Protein AF-A0AAW9CV21-F1 (afdb_monomer_lite)

Secondary structure (DSSP, 8-state):
-EEE-SSS-EEEEEEEETTTTEEE----EEEPTTEEE-----S--TT-EEEEEE-TTS-EEEEEEEEETTEEEES--

InterPro domains:
  IPR013783 Immunoglobulin-like fold [G3DSA:2.60.40.10] (1-73)
  IPR016148 Pili assembly chaperone, C-terminal [PF02753] (3-61)
  IPR036316 Pili assembly chaperone, C-terminal domain superfamily [SSF49584] (2-73)

pLDDT: mean 89.96, std 10.25, range [53.31, 98.31]

Foldseek 3Di:
DDFAQAQDWWWWDWKFAEQVRHTFDADIDTAHHRGDDDGDGDPPRHNWMWTWTADPVRDTDIFTWDDDVPDTDTPPD

Radius of gyration: 11.84 Å; chains: 1; bounding box: 24×22×27 Å

Organism: Burkholderia thailandensis (NCBI:txid57975)

Structure (mmCIF, N/CA/C/O backbone):
data_AF-A0AAW9CV21-F1
#
_entry.id   AF-A0AAW9CV21-F1
#
loop_
_atom_site.group_PDB
_atom_site.id
_atom_site.type_symbol
_atom_site.label_atom_id
_atom_site.label_alt_id
_atom_site.label_comp_id
_atom_site.label_asym_id
_atom_site.label_entity_id
_atom_site.label_seq_id
_atom_site.pdbx_PDB_ins_code
_atom_site.Cartn_x
_atom_site.Cartn_y
_atom_site.Cartn_z
_atom_site.occupancy
_atom_site.B_iso_or_equiv
_atom_site.auth_seq_id
_atom_site.auth_comp_id
_atom_site.auth_asym_id
_atom_site.auth_atom_id
_atom_site.pdbx_PDB_model_num
ATOM 1 N N . MET A 1 1 ? -0.441 -8.899 7.814 1.00 88.69 1 MET A N 1
ATOM 2 C CA . MET A 1 1 ? 0.636 -9.014 6.807 1.00 88.69 1 MET A CA 1
ATOM 3 C C . MET A 1 1 ? 0.128 -8.445 5.501 1.00 88.69 1 MET A C 1
ATOM 5 O O . MET A 1 1 ? -1.053 -8.611 5.221 1.00 88.69 1 MET A O 1
ATOM 9 N N . PHE A 1 2 ? 0.990 -7.772 4.746 1.00 92.81 2 PHE A N 1
ATOM 10 C CA . PHE A 1 2 ? 0.696 -7.348 3.382 1.00 92.81 2 PHE A CA 1
ATOM 11 C C . PHE A 1 2 ? 1.205 -8.421 2.422 1.00 92.81 2 PHE A C 1
ATOM 13 O O . PHE A 1 2 ? 2.381 -8.777 2.488 1.00 92.81 2 PHE A O 1
ATOM 20 N N . ASP A 1 3 ? 0.319 -8.951 1.586 1.00 95.25 3 ASP A N 1
ATOM 21 C CA . ASP A 1 3 ? 0.637 -9.962 0.579 1.00 95.25 3 ASP A CA 1
ATOM 22 C C . ASP A 1 3 ? 0.790 -9.289 -0.786 1.00 95.25 3 ASP A C 1
ATOM 24 O O . ASP A 1 3 ? -0.133 -8.624 -1.258 1.00 95.25 3 ASP A O 1
ATOM 28 N N . ASN A 1 4 ? 1.965 -9.437 -1.397 1.00 96.38 4 ASN A N 1
ATOM 29 C CA . ASN A 1 4 ? 2.240 -8.987 -2.752 1.00 96.38 4 ASN A CA 1
ATOM 30 C C . ASN A 1 4 ? 2.241 -10.201 -3.696 1.00 96.38 4 ASN A C 1
ATOM 32 O O . ASN A 1 4 ? 3.296 -10.800 -3.921 1.00 96.38 4 ASN A O 1
ATOM 36 N N . PRO A 1 5 ? 1.095 -10.549 -4.309 1.00 96.56 5 PRO A N 1
ATOM 37 C CA . PRO A 1 5 ? 1.023 -11.654 -5.261 1.00 96.56 5 PRO A CA 1
ATOM 38 C C . PRO A 1 5 ? 1.610 -11.301 -6.639 1.00 96.56 5 PRO A C 1
ATOM 40 O O . PRO A 1 5 ? 1.681 -12.161 -7.519 1.00 96.56 5 PRO A O 1
ATOM 43 N N . THR A 1 6 ? 1.995 -10.041 -6.868 1.00 96.88 6 THR A N 1
ATOM 44 C CA . THR A 1 6 ? 2.433 -9.557 -8.183 1.00 96.88 6 THR A CA 1
ATOM 45 C C . THR A 1 6 ? 3.880 -9.971 -8.488 1.00 96.88 6 THR A C 1
ATOM 47 O O . THR A 1 6 ? 4.652 -10.284 -7.575 1.00 96.88 6 THR A O 1
ATOM 50 N N . PRO A 1 7 ? 4.294 -9.970 -9.771 1.00 97.94 7 PRO A N 1
ATOM 51 C CA . PRO A 1 7 ? 5.690 -10.181 -10.143 1.00 97.94 7 PRO A CA 1
ATOM 52 C C . PRO A 1 7 ? 6.573 -8.927 -9.957 1.00 97.94 7 PRO A C 1
ATOM 54 O O . PRO A 1 7 ? 7.727 -8.953 -10.379 1.00 97.94 7 PRO A O 1
ATOM 57 N N . TYR A 1 8 ? 6.069 -7.852 -9.338 1.00 97.69 8 TYR A N 1
ATOM 58 C CA . TYR A 1 8 ? 6.765 -6.5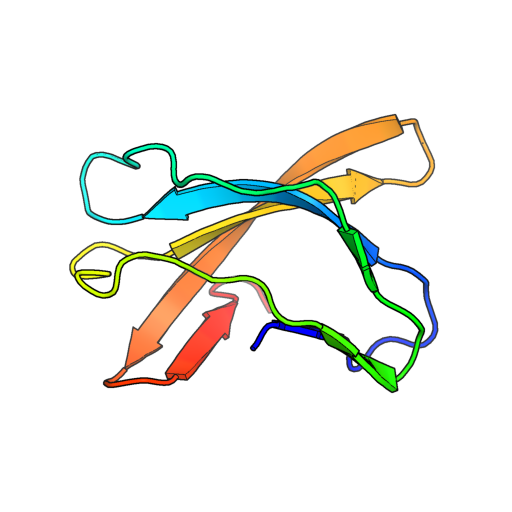69 -9.193 1.00 97.69 8 TYR A CA 1
ATOM 59 C C . TYR A 1 8 ? 7.086 -6.253 -7.732 1.00 97.69 8 TYR A C 1
ATOM 61 O O . TYR A 1 8 ? 6.451 -6.778 -6.816 1.00 97.69 8 TYR A O 1
ATOM 69 N N . HIS A 1 9 ? 8.076 -5.385 -7.511 1.00 97.88 9 HIS A N 1
ATOM 70 C CA . HIS A 1 9 ? 8.301 -4.807 -6.188 1.00 97.88 9 HIS A CA 1
ATOM 71 C C . HIS A 1 9 ? 7.219 -3.764 -5.911 1.00 97.88 9 HIS A C 1
ATOM 73 O O . HIS A 1 9 ? 6.916 -2.946 -6.775 1.00 97.88 9 HIS A O 1
ATOM 79 N N . VAL A 1 10 ? 6.655 -3.784 -4.706 1.00 97.62 10 VAL A N 1
ATOM 80 C CA . VAL A 1 10 ? 5.649 -2.805 -4.275 1.00 97.62 10 VAL A CA 1
ATOM 81 C C . VAL A 1 10 ? 6.198 -2.049 -3.077 1.00 97.62 10 VAL A C 1
ATOM 83 O O . VAL A 1 10 ? 6.469 -2.649 -2.040 1.00 97.62 10 VAL A O 1
ATOM 86 N N . THR A 1 11 ? 6.355 -0.734 -3.205 1.00 97.69 11 THR A N 1
ATOM 87 C CA . THR A 1 11 ? 6.826 0.119 -2.106 1.00 97.69 11 THR A CA 1
ATOM 88 C C . THR A 1 11 ? 5.632 0.713 -1.381 1.00 97.69 11 THR A C 1
ATOM 90 O O . THR A 1 11 ? 5.004 1.631 -1.900 1.00 97.69 11 THR A O 1
ATOM 93 N N . VAL A 1 12 ? 5.318 0.208 -0.189 1.00 97.06 12 VAL A N 1
ATOM 94 C CA . VAL A 1 12 ? 4.266 0.752 0.677 1.00 97.06 12 VAL A CA 1
ATOM 95 C C . VAL A 1 12 ? 4.857 1.882 1.512 1.00 97.06 12 VAL A C 1
ATOM 97 O O . VAL A 1 12 ? 5.837 1.679 2.227 1.00 97.06 12 VAL A O 1
ATOM 100 N N . VAL A 1 13 ? 4.264 3.072 1.421 1.00 97.19 13 VAL A N 1
ATOM 101 C CA . VAL A 1 13 ? 4.804 4.303 2.027 1.00 97.19 13 VAL A CA 1
ATOM 102 C C . VAL A 1 13 ? 3.876 4.954 3.042 1.00 97.19 13 VAL A C 1
ATOM 104 O O . VAL A 1 13 ? 4.342 5.733 3.866 1.00 97.19 13 VAL A O 1
ATOM 107 N N . ALA A 1 14 ? 2.580 4.634 3.021 1.00 95.62 14 ALA A N 1
ATOM 108 C CA . ALA A 1 14 ? 1.655 5.094 4.049 1.00 95.62 14 ALA A CA 1
ATOM 109 C C . ALA A 1 14 ? 0.481 4.134 4.243 1.00 95.62 14 ALA A C 1
ATOM 111 O O . ALA A 1 14 ? 0.068 3.416 3.327 1.00 95.62 14 ALA A O 1
ATOM 112 N N . LEU A 1 15 ? -0.081 4.188 5.446 1.00 94.38 15 LEU A N 1
ATOM 113 C CA . LEU A 1 15 ? -1.303 3.503 5.828 1.00 94.38 15 LEU A CA 1
ATOM 114 C C . LEU A 1 15 ? -2.271 4.485 6.484 1.00 94.38 15 LEU A C 1
ATOM 116 O O . LEU A 1 15 ? -1.872 5.331 7.285 1.00 94.38 15 LEU A O 1
ATOM 120 N N . ALA A 1 16 ? -3.556 4.309 6.210 1.00 93.12 16 ALA A N 1
ATOM 121 C CA . ALA A 1 16 ? -4.631 4.934 6.963 1.00 93.12 16 ALA A CA 1
ATOM 122 C C . ALA A 1 16 ? -5.750 3.922 7.218 1.00 93.12 16 ALA A C 1
ATOM 124 O O . ALA A 1 16 ? -5.977 3.026 6.406 1.00 93.12 16 ALA A O 1
ATOM 125 N N . ALA A 1 17 ? -6.450 4.044 8.343 1.00 91.38 17 ALA A N 1
ATOM 126 C CA . ALA A 1 17 ? -7.487 3.093 8.732 1.00 91.38 17 ALA A CA 1
ATOM 127 C C . ALA A 1 17 ? -8.719 3.779 9.332 1.00 91.38 17 ALA A C 1
ATOM 129 O O . ALA A 1 17 ? -8.638 4.862 9.920 1.00 91.38 17 ALA A O 1
ATOM 130 N N . GLY A 1 18 ? -9.859 3.105 9.193 1.00 88.12 18 GLY A N 1
ATOM 131 C CA . GLY A 1 18 ? -11.140 3.506 9.759 1.00 88.12 18 GLY A CA 1
ATOM 132 C C . GLY A 1 18 ? -11.850 4.614 8.978 1.00 88.12 18 GLY A C 1
ATOM 133 O O . GLY A 1 18 ? -11.304 5.196 8.041 1.00 88.12 18 GLY A O 1
ATOM 134 N N . ALA A 1 19 ? -13.077 4.933 9.398 1.00 85.12 19 ALA A N 1
ATOM 135 C CA . ALA A 1 19 ? -13.951 5.896 8.714 1.00 85.12 19 ALA A CA 1
ATOM 136 C C . ALA A 1 19 ? -13.320 7.291 8.517 1.00 85.12 19 ALA A C 1
ATOM 138 O O . ALA A 1 19 ? -13.538 7.934 7.494 1.00 85.12 19 ALA A O 1
ATOM 139 N N . ASN A 1 20 ? -12.492 7.733 9.469 1.00 88.06 20 ASN A N 1
ATOM 140 C CA . ASN A 1 20 ? -11.803 9.025 9.410 1.00 88.06 20 ASN A CA 1
ATOM 141 C C . ASN A 1 20 ? -10.444 8.964 8.691 1.00 88.06 20 ASN A C 1
ATOM 143 O O . ASN A 1 20 ? -9.721 9.957 8.698 1.00 88.06 20 ASN A O 1
ATOM 14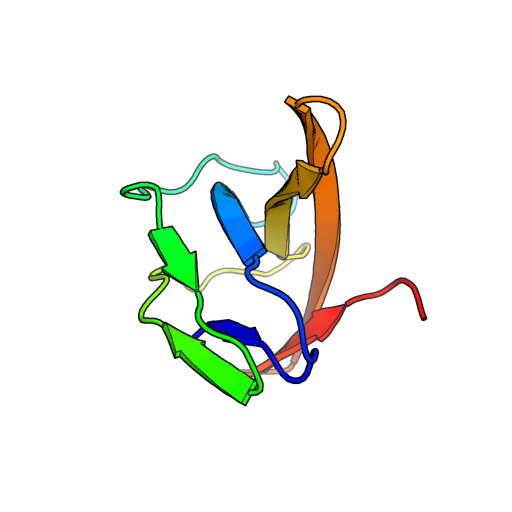7 N N . ARG A 1 21 ? -10.066 7.813 8.110 1.00 90.81 21 ARG A N 1
ATOM 148 C CA . ARG A 1 21 ? -8.756 7.580 7.475 1.00 90.81 21 ARG A CA 1
ATOM 149 C C . ARG A 1 21 ? -7.595 8.011 8.376 1.00 90.81 21 ARG A C 1
ATOM 151 O O . ARG A 1 21 ? -6.688 8.723 7.952 1.00 90.81 21 ARG A O 1
ATOM 158 N N . ALA A 1 22 ? -7.634 7.584 9.636 1.00 91.12 22 ALA A N 1
ATOM 159 C CA . ALA A 1 22 ? -6.607 7.926 10.607 1.00 91.12 22 ALA A CA 1
ATOM 160 C C . ALA A 1 22 ? -5.266 7.317 10.178 1.00 91.12 22 ALA A C 1
ATOM 162 O O . ALA A 1 22 ? -5.173 6.099 9.987 1.00 91.12 22 ALA A O 1
ATOM 163 N N . ALA A 1 23 ? -4.244 8.163 10.035 1.00 92.38 23 ALA A N 1
ATOM 164 C CA . ALA A 1 23 ? -2.897 7.736 9.675 1.00 92.38 23 ALA A CA 1
ATOM 165 C C . ALA A 1 23 ? -2.375 6.691 10.671 1.00 92.38 23 ALA A C 1
ATOM 167 O O . ALA A 1 23 ? -2.550 6.831 11.883 1.00 92.38 23 ALA A O 1
ATOM 168 N N . GLN A 1 24 ? -1.753 5.638 10.150 1.00 90.88 24 GLN A N 1
ATOM 169 C CA . GLN A 1 24 ? -1.160 4.572 10.948 1.00 90.88 24 GLN A CA 1
ATOM 170 C C . GLN A 1 24 ? 0.368 4.688 10.911 1.00 90.88 24 GLN A C 1
ATOM 172 O O . GLN A 1 24 ? 0.918 5.040 9.864 1.00 90.88 24 GLN A O 1
ATOM 177 N N . PRO A 1 25 ? 1.064 4.375 12.017 1.00 90.19 25 PRO A N 1
ATOM 178 C CA . PRO A 1 25 ? 2.517 4.272 12.010 1.00 90.19 25 PRO A CA 1
ATOM 179 C C . PRO A 1 25 ? 2.973 3.221 10.995 1.00 90.19 25 PRO A C 1
ATOM 181 O O . PRO A 1 25 ? 2.494 2.087 11.017 1.00 90.19 25 PRO A O 1
ATOM 184 N N . LEU A 1 26 ? 3.900 3.599 10.119 1.00 91.56 26 LEU A N 1
ATOM 185 C CA . LEU A 1 26 ? 4.507 2.711 9.138 1.00 91.56 26 LEU A CA 1
ATOM 186 C C . LEU A 1 26 ? 5.947 3.153 8.878 1.00 91.56 26 LEU A C 1
ATOM 188 O O . LEU A 1 26 ? 6.173 4.303 8.503 1.00 91.56 26 LEU A O 1
ATOM 192 N N . ASP A 1 27 ? 6.879 2.209 8.975 1.00 93.00 27 ASP A N 1
ATOM 193 C CA . ASP A 1 27 ? 8.181 2.335 8.326 1.00 93.00 27 ASP A CA 1
ATOM 194 C C . ASP A 1 27 ? 8.026 1.906 6.859 1.00 93.00 27 ASP A C 1
ATOM 196 O O . ASP A 1 27 ? 7.572 0.781 6.611 1.00 93.00 27 ASP A O 1
ATOM 200 N N . PRO A 1 28 ? 8.344 2.774 5.877 1.00 94.50 28 PRO A N 1
ATOM 201 C CA . PRO A 1 28 ? 8.200 2.433 4.470 1.00 94.50 28 PRO A CA 1
ATOM 202 C C . PRO A 1 28 ? 8.913 1.127 4.131 1.00 94.50 28 PRO A C 1
ATOM 204 O O . PRO A 1 28 ? 10.061 0.905 4.519 1.00 94.50 28 PRO A O 1
ATOM 207 N N . VAL A 1 29 ? 8.230 0.266 3.381 1.00 96.19 29 VAL A N 1
ATOM 208 C CA . VAL A 1 29 ? 8.722 -1.077 3.082 1.00 96.19 29 VAL A CA 1
ATOM 209 C C . VAL A 1 29 ? 8.536 -1.403 1.612 1.00 96.19 29 VAL A C 1
ATOM 211 O O . VAL A 1 29 ? 7.461 -1.229 1.039 1.00 96.19 29 VAL A O 1
ATOM 214 N N . MET A 1 30 ? 9.607 -1.904 1.004 1.00 97.44 30 MET A N 1
ATOM 215 C CA . MET A 1 30 ? 9.572 -2.482 -0.330 1.00 97.44 30 MET A CA 1
ATOM 216 C C . MET A 1 30 ? 9.322 -3.983 -0.206 1.00 97.44 30 MET A C 1
ATOM 218 O O . MET A 1 30 ? 10.125 -4.717 0.367 1.00 97.44 30 MET A O 1
ATOM 222 N N . VAL A 1 31 ? 8.179 -4.432 -0.712 1.00 97.81 31 VAL A N 1
ATOM 223 C CA . VAL A 1 31 ? 7.745 -5.827 -0.652 1.00 97.81 31 VAL A CA 1
ATOM 224 C C . VAL A 1 31 ? 8.186 -6.534 -1.928 1.00 97.81 31 VAL A C 1
ATOM 226 O O . VAL A 1 31 ? 7.843 -6.098 -3.030 1.00 97.81 31 VAL A O 1
ATOM 229 N N . ASN A 1 32 ? 8.930 -7.633 -1.786 1.00 98.25 32 ASN A N 1
ATOM 230 C CA . ASN A 1 32 ? 9.433 -8.404 -2.924 1.00 98.25 32 ASN A CA 1
ATOM 231 C C . ASN A 1 32 ? 8.281 -9.033 -3.735 1.00 98.25 32 ASN A C 1
ATOM 233 O O . ASN A 1 32 ? 7.202 -9.280 -3.177 1.00 98.25 32 ASN A O 1
ATOM 237 N N . PRO A 1 33 ? 8.505 -9.351 -5.023 1.00 98.31 33 PRO A N 1
ATOM 238 C CA . PRO A 1 33 ? 7.561 -10.118 -5.827 1.00 98.31 33 PRO A CA 1
ATOM 239 C C . PRO A 1 33 ? 7.148 -11.428 -5.151 1.00 98.31 33 PRO A C 1
ATOM 241 O O . PRO A 1 33 ? 8.000 -12.139 -4.614 1.00 98.31 33 PRO A O 1
ATOM 244 N N . LYS A 1 34 ? 5.859 -11.779 -5.235 1.00 97.81 34 LYS A N 1
ATOM 245 C CA . LYS A 1 34 ? 5.297 -13.043 -4.714 1.00 97.81 34 LYS A CA 1
ATOM 246 C C . LYS A 1 34 ? 5.677 -13.321 -3.254 1.00 97.81 34 LYS A C 1
ATOM 248 O O . LYS A 1 34 ? 6.024 -14.448 -2.897 1.00 97.81 34 LYS A O 1
ATOM 253 N N . SER A 1 35 ? 5.667 -12.284 -2.423 1.00 97.94 35 SER A N 1
ATOM 254 C CA . SER A 1 35 ? 6.100 -12.365 -1.030 1.00 97.94 35 SER A CA 1
ATOM 255 C C . SER A 1 35 ? 5.207 -11.549 -0.108 1.00 97.94 35 SER A C 1
ATOM 257 O O . SER A 1 35 ? 4.386 -10.745 -0.547 1.00 97.94 35 SER A O 1
ATOM 259 N N . THR A 1 36 ? 5.404 -11.736 1.192 1.00 96.62 36 THR A N 1
ATOM 260 C CA . THR A 1 36 ? 4.680 -11.009 2.231 1.00 96.62 36 THR A CA 1
ATOM 261 C C . THR A 1 36 ? 5.619 -10.133 3.046 1.00 96.62 36 THR A C 1
ATOM 263 O O . THR A 1 36 ? 6.735 -10.550 3.355 1.00 96.62 36 THR A O 1
ATOM 266 N N . ALA A 1 37 ? 5.130 -8.980 3.500 1.00 95.19 37 ALA A N 1
ATOM 267 C CA . ALA A 1 37 ? 5.817 -8.137 4.474 1.00 95.19 37 ALA A CA 1
ATOM 268 C C . ALA A 1 37 ? 4.949 -7.873 5.711 1.00 95.19 37 ALA A C 1
ATOM 270 O O . ALA A 1 37 ? 3.711 -7.852 5.659 1.00 95.19 37 ALA A O 1
ATOM 271 N N . SER A 1 38 ? 5.608 -7.653 6.851 1.00 91.00 38 SER A N 1
ATOM 272 C CA . SER A 1 38 ? 4.925 -7.166 8.046 1.00 91.00 38 SER A CA 1
ATOM 273 C C . SER A 1 38 ? 4.617 -5.685 7.868 1.00 91.00 38 SER A C 1
ATOM 275 O O . SER A 1 38 ? 5.515 -4.851 7.857 1.00 91.00 38 SER A O 1
ATOM 277 N N . VAL A 1 39 ? 3.335 -5.380 7.709 1.00 88.00 39 VAL A N 1
ATOM 278 C CA . VAL A 1 39 ? 2.806 -4.021 7.626 1.00 88.00 39 VAL A CA 1
ATOM 279 C C . VAL A 1 39 ? 1.749 -3.929 8.728 1.00 88.00 39 VAL A C 1
ATOM 281 O O . VAL A 1 39 ? 0.608 -4.356 8.511 1.00 88.00 39 VAL A O 1
ATOM 284 N N . PRO A 1 40 ? 2.142 -3.544 9.956 1.00 80.88 40 PRO A N 1
ATOM 285 C CA . PRO A 1 40 ? 1.226 -3.500 11.083 1.00 80.88 40 PRO A CA 1
ATOM 286 C C . PRO A 1 40 ? 0.257 -2.326 10.926 1.00 80.88 40 PRO A C 1
ATOM 288 O O . PRO A 1 40 ? 0.641 -1.233 10.528 1.00 80.88 40 PRO A O 1
ATOM 291 N N . PHE A 1 41 ? -1.007 -2.543 11.269 1.00 78.94 41 PHE A N 1
ATOM 292 C CA . PHE A 1 41 ? -2.000 -1.482 11.401 1.00 78.94 41 PHE A CA 1
ATOM 293 C C . PHE A 1 41 ? -2.849 -1.759 12.639 1.00 78.94 41 PHE A C 1
ATOM 295 O O . PHE A 1 41 ? -3.041 -2.920 13.015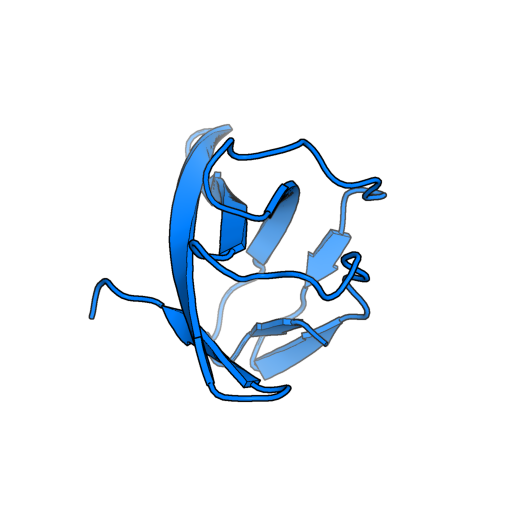 1.00 78.94 41 PHE A O 1
ATOM 302 N N . SER A 1 42 ? -3.336 -0.708 13.303 1.00 71.69 42 SER A N 1
ATOM 303 C CA . SER A 1 42 ? -4.213 -0.893 14.458 1.00 71.69 42 SER A CA 1
ATOM 304 C C . SER A 1 42 ? -5.600 -1.342 13.986 1.00 71.69 42 SER A C 1
ATOM 306 O O . SER A 1 42 ? -6.259 -0.698 13.167 1.00 71.69 42 SER A O 1
ATOM 308 N N . ALA A 1 43 ? -6.006 -2.525 14.448 1.00 57.41 43 ALA A N 1
ATOM 309 C CA . ALA A 1 43 ? -7.190 -3.231 13.980 1.00 57.41 43 ALA A CA 1
ATOM 310 C C . ALA A 1 43 ? -8.462 -2.696 14.655 1.00 57.41 43 ALA A C 1
ATOM 312 O O . ALA A 1 43 ? -9.054 -3.324 15.525 1.00 57.41 43 ALA A O 1
ATOM 313 N N . SER A 1 44 ? -8.903 -1.528 14.208 1.00 61.03 44 SER A N 1
ATOM 314 C CA . SER A 1 44 ? -10.319 -1.166 14.188 1.00 61.03 44 SER A CA 1
ATOM 315 C C . SER A 1 44 ? -10.660 -0.638 12.795 1.00 61.03 44 SER A C 1
ATOM 317 O O . SER A 1 44 ? -11.136 0.477 12.617 1.00 61.03 44 SER A O 1
ATOM 319 N N . ALA A 1 45 ? -10.414 -1.454 11.762 1.00 60.22 45 ALA A N 1
ATOM 320 C CA . ALA A 1 45 ? -10.692 -1.102 10.365 1.00 60.22 45 ALA A CA 1
ATOM 321 C C . ALA A 1 45 ? -12.202 -1.069 10.027 1.00 60.22 45 ALA A C 1
ATOM 323 O O . ALA A 1 45 ? -12.600 -1.285 8.881 1.00 60.22 45 ALA A O 1
ATOM 324 N N . ALA A 1 46 ? -13.058 -0.779 11.013 1.00 62.97 46 ALA A N 1
ATOM 325 C CA . ALA A 1 46 ? -14.428 -0.357 10.777 1.00 62.97 46 ALA A CA 1
ATOM 326 C C . ALA A 1 46 ? -14.383 0.938 9.945 1.00 62.97 46 ALA A C 1
ATOM 328 O O . ALA A 1 46 ? -13.991 1.998 10.434 1.00 62.97 46 ALA A O 1
ATOM 329 N N . GLY A 1 47 ? -14.724 0.832 8.659 1.00 72.06 47 GLY A N 1
ATOM 330 C CA . GLY A 1 47 ? -14.629 1.937 7.698 1.00 72.06 47 GLY A CA 1
ATOM 331 C C . GLY A 1 47 ? -13.446 1.875 6.721 1.00 72.06 47 GLY A C 1
ATOM 332 O O . GLY A 1 47 ? -13.213 2.862 6.033 1.00 72.06 47 GLY A O 1
ATOM 333 N N . GLY A 1 48 ? -12.734 0.742 6.630 1.00 85.81 48 GLY A N 1
ATOM 334 C CA . GLY A 1 48 ? -11.770 0.462 5.555 1.00 85.81 48 GLY A CA 1
ATOM 335 C C . GLY A 1 48 ? -10.296 0.650 5.930 1.00 85.81 48 GLY A C 1
ATOM 336 O O . GLY A 1 48 ? -9.954 1.286 6.930 1.00 85.81 48 GLY A O 1
ATOM 337 N N . LEU A 1 49 ? -9.420 0.062 5.114 1.00 91.81 49 LEU A N 1
ATOM 338 C CA . LEU A 1 49 ? -7.962 0.192 5.174 1.00 91.81 49 LEU A CA 1
ATOM 339 C C . LEU A 1 49 ? -7.472 0.835 3.873 1.00 91.81 49 LEU A C 1
ATOM 341 O O . LEU A 1 49 ? -7.875 0.439 2.787 1.00 91.81 49 LEU A O 1
ATOM 345 N N . PHE A 1 50 ? -6.584 1.814 3.967 1.00 93.81 50 PHE A N 1
ATOM 346 C CA . PHE A 1 50 ? -6.057 2.556 2.828 1.00 93.81 50 PHE A CA 1
ATOM 347 C C . PHE A 1 50 ? -4.544 2.379 2.796 1.00 93.81 50 PHE A C 1
ATOM 349 O O . PHE A 1 50 ? -3.857 2.745 3.750 1.00 93.81 50 PHE A O 1
ATOM 356 N N . VAL A 1 51 ? -4.032 1.806 1.709 1.00 94.88 51 VAL A N 1
ATOM 357 C CA . VAL A 1 51 ? -2.606 1.525 1.520 1.00 94.88 51 VAL A CA 1
ATOM 358 C C . VAL A 1 51 ? -2.088 2.393 0.388 1.00 94.88 51 VAL A C 1
ATOM 360 O O . VAL A 1 51 ? -2.558 2.282 -0.744 1.00 94.88 51 VAL A O 1
ATOM 363 N N . THR A 1 52 ? -1.116 3.247 0.683 1.00 96.88 52 THR A N 1
ATOM 364 C CA . THR A 1 52 ? -0.455 4.077 -0.324 1.00 96.88 52 THR A CA 1
ATOM 365 C C . THR A 1 52 ? 0.856 3.436 -0.739 1.00 96.88 52 THR A C 1
ATOM 367 O O . THR A 1 52 ? 1.688 3.111 0.112 1.00 96.88 52 THR A O 1
ATOM 370 N N . HIS A 1 53 ? 1.040 3.283 -2.047 1.00 96.88 53 HIS A N 1
ATOM 371 C CA . HIS A 1 53 ? 2.279 2.815 -2.653 1.00 96.88 53 HIS A CA 1
ATOM 372 C C . HIS A 1 53 ? 2.833 3.841 -3.638 1.00 96.88 53 HIS A C 1
ATOM 374 O O . HIS A 1 53 ? 2.131 4.779 -4.014 1.00 96.88 53 HIS A O 1
ATOM 380 N N . VAL A 1 54 ? 4.091 3.666 -4.029 1.00 97.81 54 VAL A N 1
ATOM 381 C CA . VAL A 1 54 ? 4.738 4.483 -5.061 1.00 97.81 54 VAL A CA 1
ATOM 382 C C . VAL A 1 54 ? 4.705 3.742 -6.396 1.00 97.81 54 VAL A C 1
ATOM 384 O O . VAL A 1 54 ? 5.044 2.559 -6.433 1.00 97.81 54 VAL A O 1
ATOM 387 N N . ASP A 1 55 ? 4.286 4.426 -7.460 1.00 95.94 55 ASP A N 1
ATOM 388 C CA . ASP A 1 55 ? 4.316 3.920 -8.837 1.00 95.94 55 ASP A CA 1
ATOM 389 C C . ASP A 1 55 ? 5.666 4.184 -9.538 1.00 95.94 55 ASP A C 1
ATOM 391 O O . ASP A 1 55 ? 6.549 4.861 -9.006 1.00 95.94 55 ASP A O 1
ATOM 395 N N . ASP A 1 56 ? 5.828 3.665 -10.757 1.00 96.12 56 ASP A N 1
ATOM 396 C CA . ASP A 1 56 ? 7.074 3.766 -11.535 1.00 96.12 56 ASP A CA 1
ATOM 397 C C . ASP A 1 56 ? 7.436 5.206 -11.953 1.00 96.12 56 ASP A C 1
ATOM 399 O O . ASP A 1 56 ? 8.575 5.476 -12.337 1.00 96.12 56 ASP A O 1
ATOM 403 N N . TYR A 1 57 ? 6.489 6.145 -11.862 1.00 97.00 57 TYR A N 1
ATOM 404 C CA . TYR A 1 57 ? 6.704 7.570 -12.120 1.00 97.00 57 TYR A CA 1
ATOM 405 C C . TYR A 1 57 ? 7.031 8.354 -10.838 1.00 97.00 57 TYR A C 1
ATOM 407 O O . TYR A 1 57 ? 7.234 9.569 -10.895 1.00 97.00 57 TYR A O 1
ATOM 415 N N . GLY A 1 58 ? 7.091 7.683 -9.683 1.00 96.38 58 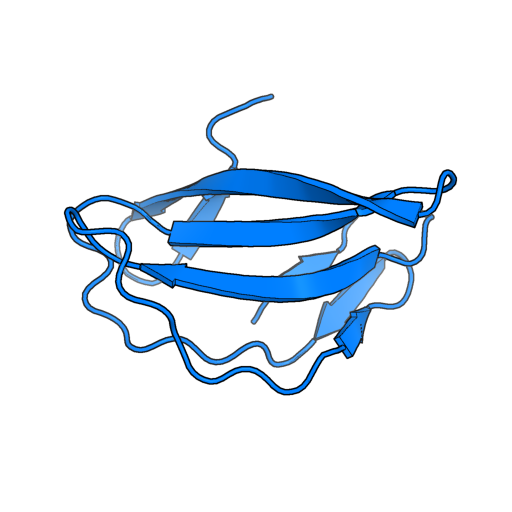GLY A N 1
ATOM 416 C CA . GLY A 1 58 ? 7.290 8.302 -8.373 1.00 96.38 58 GLY A CA 1
ATOM 417 C C . GLY A 1 58 ? 6.007 8.867 -7.750 1.00 96.38 58 GLY A C 1
ATOM 418 O O . GLY A 1 58 ? 6.073 9.546 -6.723 1.00 96.38 58 GLY A O 1
ATOM 419 N N . GLY A 1 59 ? 4.843 8.607 -8.349 1.00 97.69 59 GLY A N 1
ATOM 420 C CA . GLY A 1 59 ? 3.540 9.030 -7.851 1.00 97.69 59 GLY A CA 1
ATOM 421 C C . GLY A 1 59 ? 3.085 8.201 -6.652 1.00 97.69 59 GLY A C 1
ATOM 422 O O . GLY A 1 59 ? 3.305 6.995 -6.596 1.00 97.69 59 GLY A O 1
ATOM 423 N N . GLN A 1 60 ? 2.430 8.840 -5.679 1.00 97.75 60 GLN A N 1
ATOM 424 C CA . GLN A 1 60 ? 1.828 8.144 -4.539 1.00 97.75 60 GLN A CA 1
ATOM 425 C C . GLN A 1 60 ? 0.370 7.790 -4.839 1.00 97.75 60 GLN A C 1
ATOM 427 O O . GLN A 1 60 ? -0.480 8.671 -4.976 1.00 97.75 60 GLN A O 1
ATOM 432 N N . VAL A 1 61 ? 0.078 6.493 -4.910 1.00 96.88 61 VAL A N 1
ATOM 433 C CA . VAL A 1 61 ? -1.236 5.952 -5.265 1.00 96.88 61 VAL A CA 1
ATOM 434 C C . VAL A 1 61 ? -1.832 5.205 -4.078 1.00 96.88 61 VAL A C 1
ATOM 436 O O . VAL A 1 61 ? -1.262 4.237 -3.572 1.00 96.88 61 VAL A O 1
ATOM 439 N N . THR A 1 62 ? -3.018 5.630 -3.645 1.00 96.06 62 THR A N 1
ATOM 440 C CA . THR A 1 62 ? -3.755 4.996 -2.545 1.00 96.06 62 THR A CA 1
ATOM 441 C C . THR A 1 62 ? -4.766 3.978 -3.061 1.00 96.06 62 THR A C 1
ATOM 443 O O . TH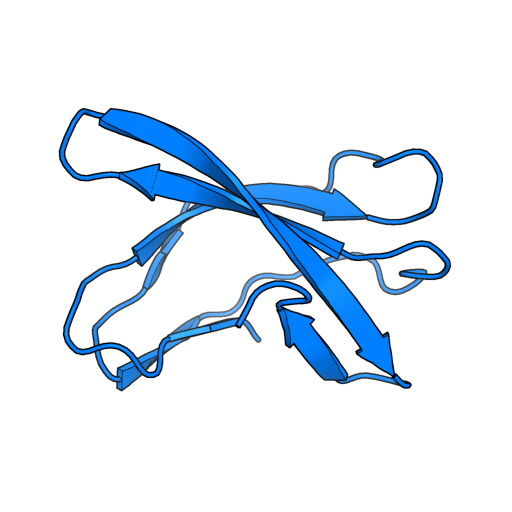R A 1 62 ? -5.613 4.284 -3.901 1.00 96.06 62 THR A O 1
ATOM 446 N N . VAL A 1 63 ? -4.714 2.773 -2.497 1.00 94.75 63 VAL A N 1
ATOM 447 C CA . VAL A 1 63 ? -5.661 1.684 -2.737 1.00 94.75 63 VAL A CA 1
ATOM 448 C C . VAL A 1 63 ? -6.494 1.465 -1.480 1.00 94.75 63 VAL A C 1
ATOM 450 O O . VAL A 1 63 ? -5.960 1.338 -0.3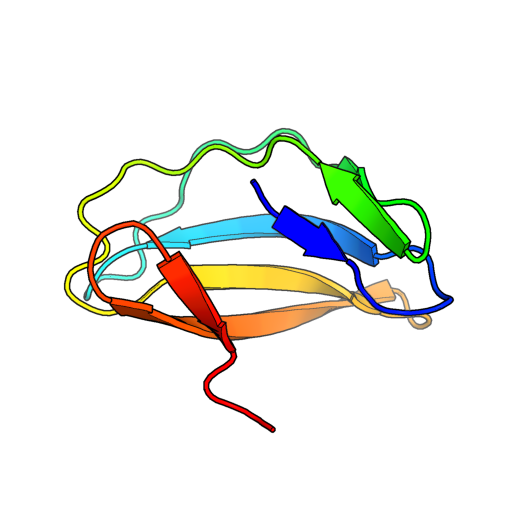79 1.00 94.75 63 VAL A O 1
ATOM 453 N N . GLU A 1 64 ? -7.810 1.418 -1.649 1.00 93.12 64 GLU A N 1
ATOM 454 C CA . GLU A 1 64 ? -8.754 1.093 -0.583 1.00 93.12 64 GLU A CA 1
ATOM 455 C C . GLU A 1 64 ? -8.962 -0.423 -0.486 1.00 93.12 64 GLU A C 1
ATOM 457 O O . GLU A 1 64 ? -9.070 -1.125 -1.495 1.00 93.12 64 GLU A O 1
ATOM 462 N N . TYR A 1 65 ? -9.030 -0.914 0.745 1.00 92.31 65 TYR A N 1
ATOM 463 C CA . TYR A 1 65 ? -9.241 -2.300 1.115 1.00 92.31 65 TYR A CA 1
ATOM 464 C C . TYR A 1 65 ? -10.459 -2.404 2.036 1.00 92.31 65 TYR A C 1
ATOM 466 O O . TYR A 1 65 ? -10.556 -1.703 3.047 1.00 92.31 65 TYR A O 1
ATOM 474 N N . ALA A 1 66 ? -11.359 -3.329 1.713 1.00 89.75 66 ALA A N 1
ATOM 475 C CA . ALA A 1 66 ? -12.443 -3.742 2.592 1.00 89.75 66 ALA A CA 1
ATOM 476 C C . ALA A 1 66 ? -11.963 -4.891 3.483 1.00 89.75 66 ALA A C 1
ATOM 478 O O . ALA A 1 66 ? -11.333 -5.832 2.991 1.00 89.75 66 ALA A O 1
ATOM 479 N N . CYS A 1 67 ? -12.259 -4.813 4.781 1.00 86.94 67 CYS A N 1
ATOM 480 C CA . CYS A 1 67 ? -11.844 -5.805 5.769 1.00 86.94 67 CYS A CA 1
ATOM 481 C C . CYS A 1 67 ? -13.039 -6.617 6.282 1.00 86.94 67 CYS A C 1
ATOM 483 O O . CYS A 1 67 ? -14.061 -6.044 6.654 1.00 86.94 67 CYS A O 1
ATOM 485 N N . ASP A 1 68 ? -12.876 -7.938 6.325 1.00 85.19 68 ASP A N 1
ATOM 486 C CA . ASP A 1 68 ? -13.789 -8.901 6.940 1.00 85.19 68 ASP A CA 1
ATOM 487 C C . ASP A 1 68 ? -13.008 -9.710 7.989 1.00 85.19 68 ASP A C 1
ATOM 489 O O . ASP A 1 68 ? -12.049 -10.427 7.676 1.00 85.19 68 ASP A O 1
ATOM 493 N N . GLY A 1 69 ? -13.353 -9.505 9.262 1.00 82.69 69 GLY A N 1
ATOM 494 C CA . GLY A 1 69 ? -12.567 -9.984 10.396 1.00 82.69 69 GLY A CA 1
ATOM 495 C C . GLY A 1 69 ? -11.116 -9.493 10.333 1.00 82.69 69 GLY A C 1
ATOM 496 O O . GLY A 1 69 ? -10.847 -8.294 10.361 1.00 82.69 69 GLY A O 1
ATOM 497 N N . ASN A 1 70 ? -10.176 -10.436 10.232 1.00 79.44 70 ASN A N 1
ATOM 498 C CA . ASN A 1 70 ? -8.733 -10.162 10.210 1.00 79.44 70 ASN A CA 1
ATOM 499 C C . ASN A 1 70 ? -8.136 -10.092 8.793 1.00 79.44 70 ASN A C 1
ATOM 501 O O . ASN A 1 70 ? -6.917 -9.981 8.650 1.00 79.44 70 ASN A O 1
ATOM 505 N N . ALA A 1 71 ? -8.956 -10.198 7.745 1.00 86.19 71 ALA A N 1
ATOM 506 C CA . ALA A 1 71 ? -8.500 -10.195 6.361 1.00 86.19 71 ALA A CA 1
ATOM 507 C C . ALA A 1 71 ? -9.021 -8.961 5.622 1.00 86.19 71 ALA A C 1
ATOM 509 O O . ALA A 1 71 ? -10.207 -8.655 5.678 1.00 86.19 71 ALA A O 1
ATOM 510 N N . CYS A 1 72 ? -8.145 -8.284 4.881 1.00 89.69 72 CYS A N 1
ATOM 511 C CA . CYS A 1 72 ? -8.501 -7.132 4.058 1.00 89.69 72 CYS A CA 1
ATOM 512 C C . CYS A 1 72 ? -8.180 -7.414 2.587 1.00 89.69 72 CYS A C 1
ATOM 514 O O . CYS A 1 72 ? -7.149 -8.013 2.283 1.00 89.69 72 CYS A O 1
ATOM 516 N N . ARG A 1 73 ? -9.051 -6.988 1.668 1.00 91.12 73 ARG A N 1
ATOM 517 C CA . ARG A 1 73 ? -8.884 -7.152 0.212 1.00 91.12 73 ARG A CA 1
ATOM 518 C C . ARG A 1 73 ? -9.178 -5.846 -0.510 1.00 91.12 73 ARG A C 1
ATOM 520 O O . ARG A 1 73 ? -10.058 -5.108 -0.076 1.00 91.12 73 ARG A O 1
ATOM 527 N N . SER A 1 74 ? -8.462 -5.569 -1.600 1.00 91.94 74 SER A N 1
ATOM 528 C CA . SER A 1 74 ? -8.666 -4.344 -2.376 1.00 91.94 74 SER A CA 1
ATOM 529 C C . SER A 1 74 ? -10.100 -4.264 -2.907 1.00 91.94 74 SER A C 1
ATOM 531 O O . SER A 1 74 ? -10.660 -5.257 -3.374 1.00 91.94 74 SER A O 1
ATOM 533 N N . VAL A 1 75 ? -10.708 -3.077 -2.835 1.00 87.56 75 VAL A N 1
ATOM 534 C CA . VAL A 1 75 ? -12.079 -2.849 -3.336 1.00 87.56 75 VAL A CA 1
ATOM 535 C C . VAL A 1 75 ? -12.117 -2.689 -4.853 1.00 87.56 75 VAL A C 1
ATOM 537 O O . VAL A 1 75 ? -13.118 -3.012 -5.490 1.00 87.56 75 VAL A O 1
ATOM 540 N N . LYS A 1 76 ? -11.015 -2.210 -5.443 1.00 71.94 76 LYS A N 1
ATOM 541 C CA . LYS A 1 76 ? -10.827 -2.179 -6.893 1.00 71.94 76 LYS A CA 1
ATOM 542 C C . LYS A 1 76 ? -10.236 -3.514 -7.347 1.00 71.94 76 LYS A C 1
ATOM 544 O O . LYS A 1 76 ? -9.236 -3.967 -6.781 1.00 71.94 76 LYS A O 1
ATOM 549 N N . ARG A 1 77 ? -10.906 -4.129 -8.325 1.00 53.31 77 ARG A N 1
ATOM 550 C CA . ARG A 1 77 ? -10.418 -5.272 -9.103 1.00 53.31 77 ARG A CA 1
ATOM 551 C C . ARG A 1 77 ? -9.697 -4.780 -10.344 1.00 53.31 77 ARG A C 1
ATOM 553 O O . ARG A 1 77 ? -10.164 -3.758 -10.896 1.00 53.31 77 ARG A O 1
#

Sequence (77 aa):
MFDNPTPYHVTVVALAAGANRAAQPLDPVMVNPKSTASVPFSASAAGGLFVTHVDDYGGQVTVEYACDGNACRSVKR